Protein AF-A0A6L9Q9T8-F1 (afdb_monomer_lite)

InterPro domains:
  IPR004381 Glycerate kinase [PF02595] (1-89)
  IPR004381 Glycerate kinase [PTHR21599] (1-89)
  IPR018197 Glycerate kinase, restriction-enzyme-like fold [G3DSA:3.40.50.10350] (1-92)
  IPR036129 Glycerate kinase superfamily [SSF110738] (1-89)

Structure (mmCIF, N/CA/C/O backbone):
data_AF-A0A6L9Q9T8-F1
#
_entry.id   AF-A0A6L9Q9T8-F1
#
loop_
_atom_site.group_PDB
_atom_site.id
_atom_site.type_symbol
_atom_site.label_atom_id
_atom_site.label_alt_id
_atom_site.label_comp_id
_atom_site.label_asym_id
_atom_site.label_entity_id
_atom_site.label_seq_id
_atom_site.pdbx_PDB_ins_code
_atom_site.Cartn_x
_atom_site.Cartn_y
_atom_site.Cartn_z
_atom_site.occupancy
_atom_site.B_iso_or_equiv
_atom_site.auth_seq_id
_atom_site.auth_comp_id
_atom_site.auth_asym_id
_atom_site.auth_atom_id
_atom_site.pdbx_PDB_model_num
ATOM 1 N N . ALA A 1 1 ? -18.069 -2.314 5.165 1.00 79.69 1 ALA A N 1
ATOM 2 C CA . ALA A 1 1 ? -16.917 -2.926 4.480 1.00 79.69 1 ALA A CA 1
ATOM 3 C C . ALA A 1 1 ? -16.082 -3.615 5.540 1.00 79.69 1 ALA A C 1
ATOM 5 O O . ALA A 1 1 ? -15.959 -3.044 6.615 1.00 79.69 1 ALA A O 1
ATOM 6 N N . ASP A 1 2 ? -15.553 -4.800 5.252 1.00 91.94 2 ASP A N 1
ATOM 7 C CA . ASP A 1 2 ? -14.732 -5.576 6.198 1.00 91.94 2 ASP A CA 1
ATOM 8 C C . ASP A 1 2 ? -13.225 -5.353 5.990 1.00 91.94 2 ASP A C 1
ATOM 10 O O . ASP A 1 2 ? -12.414 -5.659 6.859 1.00 91.94 2 ASP A O 1
ATOM 14 N N . LEU A 1 3 ? -12.857 -4.786 4.839 1.00 95.06 3 LEU A N 1
ATOM 15 C CA . LEU A 1 3 ? -11.502 -4.416 4.450 1.00 95.06 3 LEU A CA 1
ATOM 16 C C . LEU A 1 3 ? -11.573 -3.217 3.499 1.00 95.06 3 LEU A C 1
ATOM 18 O O . LEU A 1 3 ? -12.458 -3.156 2.642 1.00 95.06 3 LEU A O 1
ATOM 22 N N . VAL A 1 4 ? -10.636 -2.283 3.634 1.00 97.56 4 VAL A N 1
ATOM 23 C CA . VAL A 1 4 ? -10.408 -1.194 2.680 1.00 97.56 4 VAL A CA 1
ATOM 24 C C . VAL A 1 4 ? -9.060 -1.414 2.002 1.00 97.56 4 VAL A C 1
ATOM 26 O O . VAL A 1 4 ? -8.066 -1.692 2.667 1.00 97.56 4 VAL A O 1
ATOM 29 N N . ILE A 1 5 ? -9.025 -1.283 0.677 1.00 97.31 5 ILE A N 1
ATOM 30 C CA . ILE A 1 5 ? -7.790 -1.302 -0.109 1.00 97.31 5 ILE A CA 1
ATOM 31 C C . ILE A 1 5 ? -7.695 0.025 -0.860 1.00 97.31 5 ILE A C 1
ATOM 33 O O . ILE A 1 5 ? -8.656 0.457 -1.494 1.00 97.31 5 ILE A O 1
ATOM 37 N N . THR A 1 6 ? -6.541 0.673 -0.765 1.00 96.81 6 THR A N 1
ATOM 38 C CA . THR A 1 6 ? -6.193 1.907 -1.476 1.00 96.81 6 THR A CA 1
ATOM 39 C C . THR A 1 6 ? -4.839 1.741 -2.164 1.00 96.81 6 THR A C 1
ATOM 41 O O . THR A 1 6 ? -4.177 0.714 -2.009 1.00 96.81 6 THR A O 1
ATOM 44 N N . GLY A 1 7 ? -4.407 2.734 -2.933 1.00 94.19 7 GLY A N 1
ATOM 45 C CA . GLY A 1 7 ? -3.124 2.677 -3.617 1.00 94.19 7 GLY A CA 1
ATOM 46 C C . GLY A 1 7 ? -2.709 3.997 -4.243 1.00 94.19 7 GLY A C 1
ATOM 47 O O . GLY A 1 7 ? -3.523 4.894 -4.460 1.00 94.19 7 GLY A O 1
ATOM 48 N N . GLU A 1 8 ? -1.417 4.096 -4.533 1.00 93.50 8 GLU A N 1
ATOM 49 C CA . GLU A 1 8 ? -0.793 5.197 -5.265 1.00 93.50 8 GLU A CA 1
ATOM 50 C C . GLU A 1 8 ? 0.548 4.740 -5.867 1.00 93.50 8 GLU A C 1
ATOM 52 O O . GLU A 1 8 ? 1.011 3.628 -5.617 1.00 93.50 8 GLU A O 1
ATOM 57 N N . GLY A 1 9 ? 1.199 5.586 -6.671 1.00 92.75 9 GLY A N 1
ATOM 58 C CA . GLY A 1 9 ? 2.476 5.225 -7.301 1.00 92.75 9 GLY A CA 1
ATOM 59 C C . GLY A 1 9 ? 3.600 4.952 -6.293 1.00 92.75 9 GLY A C 1
ATOM 60 O O . GLY A 1 9 ? 4.363 4.004 -6.463 1.00 92.75 9 GLY A O 1
ATOM 61 N N . ARG A 1 10 ? 3.686 5.755 -5.226 1.00 93.25 10 ARG A N 1
ATOM 62 C CA . ARG A 1 10 ? 4.633 5.566 -4.122 1.00 93.25 10 ARG A CA 1
ATOM 63 C C . ARG A 1 10 ? 4.015 6.013 -2.805 1.00 93.25 10 ARG A C 1
ATOM 65 O O . ARG A 1 10 ? 3.573 7.158 -2.719 1.00 93.25 10 ARG A O 1
ATOM 72 N N . VAL A 1 11 ? 4.074 5.129 -1.812 1.00 95.69 11 VAL A N 1
ATOM 73 C CA . VAL A 1 11 ? 3.738 5.416 -0.414 1.00 95.69 11 VAL A CA 1
ATOM 74 C C . VAL A 1 11 ? 5.015 5.722 0.356 1.00 95.69 11 VAL A C 1
ATOM 76 O O . VAL A 1 11 ? 5.936 4.907 0.418 1.00 95.69 11 VAL A O 1
ATOM 79 N N . ASP A 1 12 ? 5.069 6.908 0.944 1.00 93.69 12 ASP A N 1
ATOM 80 C CA . ASP A 1 12 ? 6.166 7.373 1.786 1.00 93.69 12 ASP A CA 1
ATOM 81 C C . ASP A 1 12 ? 5.652 8.363 2.841 1.00 93.69 12 ASP A C 1
ATOM 83 O O . ASP A 1 12 ? 4.451 8.627 2.932 1.00 93.69 12 ASP A O 1
ATOM 87 N N . GLY A 1 13 ? 6.552 8.927 3.650 1.00 87.44 13 GLY A N 1
ATOM 88 C CA . GLY A 1 13 ? 6.185 9.907 4.676 1.00 87.44 13 GLY A CA 1
ATOM 89 C C . GLY A 1 13 ? 5.446 11.138 4.128 1.00 87.44 13 GLY A C 1
ATOM 90 O O . GLY A 1 13 ? 4.635 11.725 4.836 1.00 87.44 13 GLY A O 1
ATOM 91 N N . GLN A 1 14 ? 5.629 11.510 2.853 1.00 86.50 14 GLN A N 1
ATOM 92 C CA . GLN A 1 14 ? 4.893 12.638 2.267 1.00 86.50 14 GLN A CA 1
ATOM 93 C C . GLN A 1 14 ? 3.431 12.288 1.977 1.00 86.50 14 GLN A C 1
ATOM 95 O O . GLN A 1 14 ? 2.592 13.181 1.853 1.00 86.50 14 GLN A O 1
ATOM 100 N N . SER A 1 15 ? 3.099 11.002 1.872 1.00 89.06 15 SER A N 1
ATOM 101 C CA . SER A 1 15 ? 1.726 10.553 1.661 1.00 89.06 15 SER A CA 1
ATOM 102 C C . SER A 1 15 ? 0.815 10.840 2.857 1.00 89.06 15 SER A C 1
ATOM 104 O O . SER A 1 15 ? -0.392 10.992 2.664 1.00 89.06 15 SER A O 1
ATOM 106 N N . ALA A 1 16 ? 1.371 11.011 4.064 1.00 79.62 16 ALA A N 1
ATOM 107 C CA . ALA A 1 16 ? 0.624 11.461 5.240 1.00 79.62 16 ALA A CA 1
ATOM 108 C C . ALA A 1 16 ? 0.027 12.871 5.052 1.00 79.62 16 ALA A C 1
ATOM 110 O O . ALA A 1 16 ? -1.084 13.141 5.509 1.00 79.62 16 ALA A O 1
ATOM 111 N N . GLY A 1 17 ? 0.703 13.739 4.290 1.00 79.44 17 GLY A N 1
ATOM 112 C CA . GLY A 1 17 ? 0.370 15.157 4.102 1.00 79.44 17 GLY A CA 1
ATOM 113 C C . GLY A 1 17 ? -0.852 15.474 3.229 1.00 79.44 17 GLY A C 1
ATOM 114 O O . GLY A 1 17 ? -0.985 16.609 2.779 1.00 79.44 17 GLY A O 1
ATOM 115 N N . GLY A 1 18 ? -1.738 14.508 2.970 1.00 75.81 18 GLY A N 1
ATOM 116 C CA . GLY A 1 18 ? -3.021 14.748 2.287 1.00 75.81 18 GLY A CA 1
ATOM 117 C C . GLY A 1 18 ? -3.177 14.081 0.921 1.00 75.81 18 GLY A C 1
ATOM 118 O O . GLY A 1 18 ? -3.930 14.576 0.083 1.00 75.81 18 GLY A O 1
ATOM 119 N N . LYS A 1 19 ? -2.478 12.966 0.673 1.00 85.12 19 LYS A N 1
ATOM 120 C CA . LYS A 1 19 ? -2.732 12.134 -0.511 1.00 85.12 19 LYS A CA 1
ATOM 121 C C . LYS A 1 19 ? -3.953 11.229 -0.308 1.00 85.12 19 LYS A C 1
ATOM 123 O O . LYS A 1 19 ? -4.510 11.110 0.782 1.00 85.12 19 LYS A O 1
ATOM 128 N N . VAL A 1 20 ? -4.351 10.541 -1.379 1.00 91.12 20 VAL A N 1
ATOM 129 C CA . VAL A 1 20 ? -5.483 9.598 -1.376 1.00 91.12 20 VAL A CA 1
ATOM 130 C C . VAL A 1 20 ? -5.332 8.542 -0.277 1.00 91.12 20 VAL A C 1
ATOM 132 O O . VAL A 1 20 ? -6.303 8.237 0.412 1.00 91.12 20 VAL A O 1
ATOM 135 N N . VAL A 1 21 ? -4.118 8.021 -0.066 1.00 94.25 21 VAL A N 1
ATOM 136 C CA . VAL A 1 21 ? -3.861 6.986 0.946 1.00 94.25 21 VAL A CA 1
ATOM 137 C C . VAL A 1 21 ? -4.198 7.472 2.356 1.00 94.25 21 VAL A C 1
ATOM 139 O O . VAL A 1 21 ? -4.904 6.764 3.073 1.00 94.25 21 VAL A O 1
ATOM 142 N N . SER A 1 22 ? -3.774 8.678 2.750 1.00 94.81 22 SER A N 1
ATOM 143 C CA . SER A 1 22 ? -4.048 9.193 4.096 1.00 94.81 22 SER A CA 1
ATOM 144 C C . SER A 1 22 ? -5.527 9.509 4.318 1.00 94.81 22 SER A C 1
ATOM 146 O O . SER A 1 22 ? -6.070 9.185 5.374 1.00 94.81 22 SER A O 1
ATOM 148 N N . ALA A 1 23 ? -6.209 10.064 3.311 1.00 95.44 23 ALA A N 1
ATOM 149 C CA . ALA A 1 23 ? -7.643 10.340 3.388 1.00 95.44 23 ALA A CA 1
ATOM 150 C C . ALA A 1 23 ? -8.469 9.051 3.542 1.00 95.44 23 ALA A C 1
ATOM 152 O O . ALA A 1 23 ? -9.359 8.969 4.391 1.00 95.44 23 ALA A O 1
ATOM 153 N N . VAL A 1 24 ? -8.155 8.019 2.753 1.00 97.06 24 VAL A N 1
ATOM 154 C CA . VAL A 1 24 ? -8.844 6.724 2.830 1.00 97.06 24 VAL A CA 1
ATOM 155 C C . VAL A 1 24 ? -8.533 6.009 4.150 1.00 97.06 24 VAL A C 1
ATOM 157 O O . VAL A 1 24 ? -9.443 5.452 4.763 1.00 97.06 24 VAL A O 1
ATOM 160 N N . ALA A 1 25 ? -7.286 6.069 4.627 1.00 97.31 25 ALA A N 1
ATOM 161 C CA . ALA A 1 25 ? -6.886 5.511 5.918 1.00 97.31 25 ALA A CA 1
ATOM 162 C C . ALA A 1 25 ? -7.658 6.132 7.093 1.00 97.31 25 ALA A C 1
ATOM 164 O O . ALA A 1 25 ? -8.208 5.394 7.912 1.00 97.31 25 ALA A O 1
ATOM 165 N N . ALA A 1 26 ? -7.787 7.462 7.131 1.00 97.19 26 ALA A N 1
ATOM 166 C CA . ALA A 1 26 ? -8.561 8.151 8.162 1.00 97.19 26 ALA A CA 1
ATOM 167 C C . ALA A 1 26 ? -10.037 7.712 8.155 1.00 97.19 26 ALA A C 1
ATOM 169 O O . ALA A 1 26 ? -10.590 7.347 9.192 1.00 97.19 26 ALA A O 1
ATOM 170 N N . LEU A 1 27 ? -10.658 7.647 6.971 1.00 97.38 27 LEU A N 1
ATOM 171 C CA . LEU A 1 27 ? -12.049 7.207 6.821 1.00 97.38 27 LEU A CA 1
ATOM 172 C C . LEU A 1 27 ? -12.277 5.747 7.242 1.00 97.38 27 LEU A C 1
ATOM 174 O O . LEU A 1 27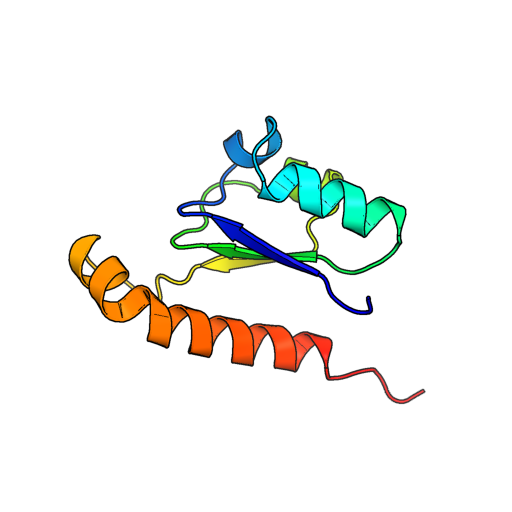 ? -13.366 5.419 7.728 1.00 97.38 27 LEU A O 1
ATOM 178 N N . ALA A 1 28 ? -11.291 4.875 7.019 1.00 97.62 28 ALA A N 1
ATOM 179 C CA . ALA A 1 28 ? -11.336 3.472 7.416 1.00 97.62 28 ALA A CA 1
ATOM 180 C C . ALA A 1 28 ? -11.193 3.318 8.937 1.00 97.62 28 ALA A C 1
ATOM 182 O O . ALA A 1 28 ? -11.995 2.617 9.560 1.00 97.62 28 ALA A O 1
ATOM 183 N N . ARG A 1 29 ? -10.251 4.051 9.546 1.00 97.56 29 ARG A N 1
ATOM 184 C CA . ARG A 1 29 ? -10.053 4.107 11.001 1.00 97.56 29 ARG A CA 1
ATOM 185 C C . ARG A 1 29 ? -11.304 4.564 11.731 1.00 97.56 29 ARG A C 1
ATOM 187 O O . ARG A 1 29 ? -11.714 3.910 12.684 1.00 97.56 29 ARG A O 1
ATOM 194 N N . ASP A 1 30 ? -11.944 5.628 11.255 1.00 97.69 30 ASP A N 1
ATOM 195 C CA . ASP A 1 30 ? -13.167 6.164 11.865 1.00 97.69 30 ASP A CA 1
ATOM 196 C C . ASP A 1 30 ? -14.334 5.154 11.830 1.00 97.69 30 ASP A C 1
ATOM 198 O O . ASP A 1 30 ? -15.313 5.293 12.561 1.00 97.69 30 ASP A O 1
ATOM 202 N N . ARG A 1 31 ? -14.231 4.109 10.996 1.00 97.25 31 ARG A N 1
ATOM 203 C CA . ARG A 1 31 ? -15.189 2.997 10.898 1.00 97.25 31 ARG A CA 1
ATOM 204 C C . ARG A 1 31 ? -14.688 1.699 11.539 1.00 97.25 31 ARG A C 1
ATOM 206 O O . ARG A 1 31 ? -15.407 0.705 11.490 1.00 97.25 31 ARG A O 1
ATOM 213 N N . GLY A 1 32 ? -13.481 1.684 12.107 1.00 96.19 32 GLY A N 1
ATOM 214 C CA . GLY A 1 32 ? -12.862 0.489 12.686 1.00 96.19 32 GLY A CA 1
ATOM 215 C C . GLY A 1 32 ? -12.544 -0.611 11.666 1.00 96.19 32 GLY A C 1
ATOM 216 O O . GLY A 1 32 ? -12.516 -1.783 12.030 1.00 96.19 32 GLY A O 1
ATOM 217 N N . VAL A 1 33 ? -12.344 -0.258 10.392 1.00 96.56 33 VAL A N 1
ATOM 218 C CA . VAL A 1 33 ? -12.085 -1.213 9.302 1.00 96.56 33 VAL A CA 1
ATOM 219 C C . VAL A 1 33 ? -10.593 -1.193 8.949 1.00 96.56 33 VAL A C 1
ATOM 221 O O . VAL A 1 33 ? -10.048 -0.102 8.771 1.00 96.56 33 VAL A O 1
ATOM 224 N N . PRO A 1 34 ? -9.916 -2.351 8.811 1.00 96.38 34 PRO A N 1
ATOM 225 C CA . PRO A 1 34 ? -8.520 -2.383 8.384 1.00 96.38 34 PRO A CA 1
ATOM 226 C C . PRO A 1 34 ? -8.346 -1.788 6.980 1.00 96.38 34 PRO A C 1
ATOM 228 O O . PRO A 1 34 ? -9.175 -2.005 6.092 1.00 96.38 34 PRO A O 1
ATOM 231 N N . CYS A 1 35 ? -7.251 -1.056 6.774 1.00 97.62 35 CYS A N 1
ATOM 232 C CA . CYS A 1 35 ? -6.929 -0.366 5.527 1.00 97.62 35 CYS A CA 1
ATOM 233 C C . CYS A 1 35 ? -5.546 -0.773 5.016 1.00 97.62 35 CYS A C 1
ATOM 235 O O . CYS A 1 35 ? -4.546 -0.573 5.706 1.00 97.62 35 CYS A O 1
ATOM 2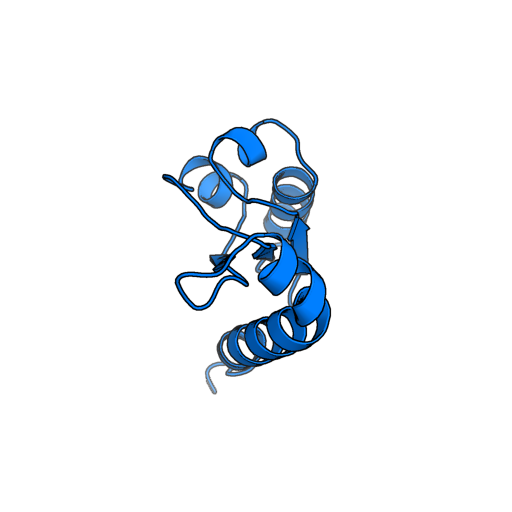37 N N . LEU A 1 36 ? -5.479 -1.325 3.806 1.00 97.69 36 LEU A N 1
ATOM 238 C CA . LEU A 1 36 ? -4.232 -1.718 3.152 1.00 97.69 36 LEU A CA 1
ATOM 239 C C . LEU A 1 36 ? -3.915 -0.764 2.001 1.00 97.69 36 LEU A C 1
ATOM 241 O O . LEU A 1 36 ? -4.797 -0.445 1.204 1.00 97.69 36 LEU A O 1
ATOM 245 N N . ALA A 1 37 ? -2.654 -0.362 1.870 1.00 97.56 37 ALA A N 1
ATOM 246 C CA . ALA A 1 37 ? -2.162 0.345 0.692 1.00 97.56 37 ALA A CA 1
ATOM 247 C C . ALA A 1 37 ? 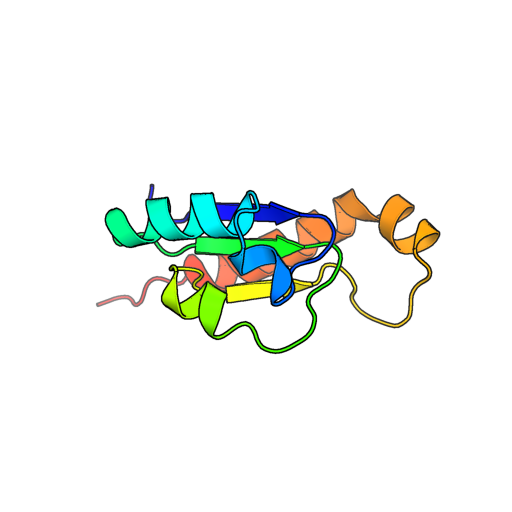-1.343 -0.597 -0.196 1.00 97.56 37 ALA A C 1
ATOM 249 O O . ALA A 1 37 ? -0.379 -1.200 0.270 1.00 97.56 37 ALA A O 1
ATOM 250 N N . LEU A 1 38 ? -1.703 -0.699 -1.476 1.00 97.81 38 LEU A N 1
ATOM 251 C CA . LEU A 1 38 ? -0.914 -1.382 -2.503 1.00 97.81 38 LEU A CA 1
ATOM 252 C C . LEU A 1 38 ? -0.299 -0.316 -3.409 1.00 97.81 38 LEU A C 1
ATOM 254 O O . LEU A 1 38 ? -1.027 0.460 -4.030 1.00 97.81 38 LEU A O 1
ATOM 258 N N . ALA A 1 39 ? 1.028 -0.231 -3.454 1.00 96.50 39 ALA A N 1
ATOM 259 C CA . ALA A 1 39 ? 1.713 0.884 -4.096 1.00 96.50 39 ALA A CA 1
ATOM 260 C C . ALA A 1 39 ? 2.868 0.432 -4.978 1.00 96.50 39 ALA A C 1
ATOM 262 O O . ALA A 1 39 ? 3.553 -0.532 -4.654 1.00 96.50 39 ALA A O 1
ATOM 263 N N . GLY A 1 40 ? 3.133 1.167 -6.062 1.00 95.44 40 GLY A N 1
ATOM 264 C CA . GLY A 1 40 ? 4.258 0.873 -6.961 1.00 95.44 40 GLY A CA 1
ATOM 265 C C . GLY A 1 40 ? 5.595 0.758 -6.218 1.00 95.44 40 GLY A C 1
ATOM 266 O O . GLY A 1 40 ? 6.407 -0.108 -6.532 1.00 95.44 40 GLY A O 1
ATOM 267 N N . GLY A 1 41 ? 5.780 1.570 -5.175 1.00 95.38 41 GLY A N 1
ATOM 268 C CA . GLY A 1 41 ? 6.825 1.382 -4.175 1.00 95.38 41 GLY A CA 1
ATOM 269 C C . GLY A 1 41 ? 6.417 1.890 -2.795 1.00 95.38 41 GLY A C 1
ATOM 270 O O . GLY A 1 41 ? 5.546 2.752 -2.668 1.00 95.38 41 GLY A O 1
ATOM 271 N N . VAL A 1 42 ? 7.087 1.379 -1.766 1.00 95.69 42 VAL A N 1
ATOM 272 C CA . VAL A 1 42 ? 6.948 1.824 -0.373 1.00 95.69 42 VAL A CA 1
ATOM 273 C C . VAL A 1 42 ? 8.329 2.198 0.155 1.00 95.69 42 VAL A C 1
ATOM 275 O O . VAL A 1 42 ? 9.281 1.441 -0.030 1.00 95.69 42 VAL A O 1
ATOM 278 N N . SER A 1 43 ? 8.467 3.363 0.787 1.00 93.88 43 SER A N 1
ATOM 279 C CA . SER A 1 43 ? 9.768 3.825 1.281 1.00 93.88 43 SER A CA 1
ATOM 280 C C . SER A 1 43 ? 9.671 4.718 2.511 1.00 93.88 43 SER A C 1
ATOM 282 O O . SER A 1 43 ? 8.755 5.526 2.626 1.00 93.88 43 SER A O 1
ATOM 284 N N . GLY A 1 44 ? 10.692 4.642 3.366 1.00 91.19 44 GLY A N 1
ATOM 285 C CA . GLY A 1 44 ? 10.791 5.457 4.575 1.00 91.19 44 GLY A CA 1
ATOM 286 C C . GLY A 1 44 ? 9.892 4.967 5.716 1.00 91.19 44 GLY A C 1
ATOM 287 O O . GLY A 1 44 ? 9.218 3.943 5.584 1.00 91.19 44 GLY A O 1
ATOM 288 N N . PRO A 1 45 ? 9.910 5.672 6.860 1.00 93.44 45 PRO A N 1
ATOM 289 C CA . PRO A 1 45 ? 9.024 5.367 7.973 1.00 93.44 45 PRO A CA 1
ATOM 290 C C . PRO A 1 45 ? 7.574 5.705 7.607 1.00 93.44 45 PRO A C 1
ATOM 292 O O . PRO A 1 45 ? 7.302 6.728 6.979 1.00 93.44 45 PRO A O 1
ATOM 295 N N . LEU A 1 46 ? 6.642 4.848 8.024 1.00 95.75 46 LEU A N 1
ATOM 296 C CA . LEU A 1 46 ? 5.202 5.016 7.791 1.00 95.75 46 LEU A CA 1
ATOM 297 C C . LEU A 1 46 ? 4.435 5.335 9.081 1.00 95.75 46 LEU A C 1
ATOM 299 O O . LEU A 1 46 ? 3.212 5.223 9.108 1.00 95.75 46 LEU A O 1
ATOM 303 N N . ASP A 1 47 ? 5.131 5.728 10.150 1.00 95.75 47 ASP A N 1
ATOM 304 C CA . ASP A 1 47 ? 4.548 5.903 11.487 1.00 95.75 47 ASP A CA 1
ATOM 305 C C . ASP A 1 47 ? 3.359 6.874 11.489 1.00 95.75 47 ASP A C 1
ATOM 307 O O . ASP A 1 47 ? 2.317 6.584 12.076 1.00 95.75 47 ASP A O 1
ATOM 311 N N . GLU A 1 48 ? 3.467 7.989 10.760 1.00 95.25 48 GLU A N 1
ATOM 312 C CA . GLU A 1 48 ? 2.374 8.957 10.612 1.00 95.25 48 GLU A CA 1
ATOM 313 C C . GLU A 1 48 ? 1.162 8.365 9.879 1.00 95.25 48 GLU A C 1
ATOM 315 O O . GLU A 1 48 ? 0.020 8.581 10.282 1.00 95.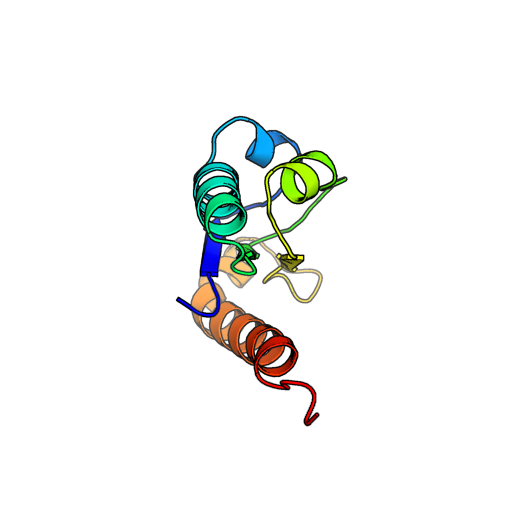25 48 GLU A O 1
ATOM 320 N N . LEU A 1 49 ? 1.384 7.569 8.828 1.00 96.38 49 LEU A N 1
ATOM 321 C CA . LEU A 1 49 ? 0.307 6.896 8.099 1.00 96.38 49 LEU A CA 1
ATOM 322 C C . LEU A 1 49 ? -0.372 5.827 8.956 1.00 96.38 49 LEU A C 1
ATOM 324 O O . LEU A 1 49 ? -1.600 5.716 8.932 1.00 96.38 49 LEU A O 1
ATOM 328 N N . HIS A 1 50 ? 0.400 5.074 9.740 1.00 97.25 50 HIS A N 1
ATOM 329 C CA . HIS A 1 50 ? -0.147 4.117 10.697 1.00 97.25 50 HIS A CA 1
ATOM 330 C C . HIS A 1 50 ? -0.992 4.827 11.764 1.00 97.25 50 HIS A C 1
ATOM 332 O O . HIS A 1 50 ? -2.117 4.406 12.033 1.00 97.25 50 HIS A O 1
ATOM 338 N N . ALA A 1 51 ? -0.523 5.961 12.298 1.00 96.19 51 ALA A N 1
ATOM 339 C CA . ALA A 1 51 ? -1.292 6.785 13.236 1.00 96.19 51 ALA A CA 1
ATOM 340 C C . ALA A 1 51 ? -2.587 7.356 12.616 1.00 96.19 51 ALA A C 1
ATOM 342 O O . ALA A 1 51 ? -3.611 7.496 13.295 1.00 96.19 51 ALA A O 1
ATOM 343 N N . LEU A 1 52 ? -2.573 7.651 11.313 1.00 96.44 52 LEU A N 1
ATOM 344 C CA . LEU A 1 52 ? -3.751 8.096 10.566 1.00 96.44 52 LEU A CA 1
ATOM 345 C C . LEU A 1 52 ? -4.762 6.975 10.292 1.00 96.44 52 LEU A C 1
ATOM 347 O O . LEU A 1 52 ? -5.922 7.283 10.027 1.00 96.44 52 LEU A O 1
ATOM 351 N N . GLY A 1 53 ? -4.375 5.702 10.404 1.00 97.00 53 GLY A N 1
ATOM 352 C CA . GLY A 1 53 ? -5.286 4.569 10.226 1.00 97.00 53 GLY A CA 1
ATOM 353 C C . GLY A 1 53 ? -4.860 3.527 9.202 1.00 97.00 53 GLY A C 1
ATOM 354 O O . GLY A 1 53 ? -5.609 2.579 8.962 1.00 97.00 53 GLY A O 1
ATOM 355 N N . LEU A 1 54 ? -3.698 3.685 8.566 1.00 97.50 54 LEU A N 1
ATOM 356 C CA . LEU A 1 54 ? -3.193 2.683 7.638 1.00 97.50 54 LEU A CA 1
ATOM 357 C C . LEU A 1 54 ? -2.786 1.435 8.429 1.00 97.50 54 LEU A C 1
ATOM 359 O O . LEU A 1 54 ? -1.994 1.517 9.360 1.00 97.50 54 LEU A O 1
ATOM 363 N N . THR A 1 55 ? -3.326 0.274 8.070 1.00 96.94 55 THR A N 1
ATOM 364 C CA . THR A 1 55 ? -3.009 -0.992 8.745 1.00 96.94 55 THR A CA 1
ATOM 365 C C . THR A 1 55 ? -1.700 -1.582 8.234 1.00 96.94 55 THR A C 1
ATOM 367 O O . THR A 1 55 ? -0.896 -2.057 9.029 1.00 96.94 55 THR A O 1
ATOM 370 N N . ALA A 1 56 ? -1.488 -1.563 6.917 1.00 96.50 56 ALA A N 1
ATOM 371 C CA . ALA A 1 56 ? -0.247 -2.009 6.290 1.00 96.50 56 ALA A CA 1
ATOM 372 C C . ALA A 1 56 ? -0.086 -1.404 4.888 1.00 96.50 56 ALA A C 1
ATOM 374 O O . ALA A 1 56 ? -1.067 -1.015 4.248 1.00 96.50 56 ALA A O 1
ATOM 375 N N . ALA A 1 57 ? 1.151 -1.377 4.397 1.00 97.00 57 ALA A N 1
ATOM 376 C CA . ALA A 1 57 ? 1.491 -0.993 3.032 1.00 97.00 57 ALA A CA 1
ATOM 377 C C . ALA A 1 57 ? 2.329 -2.087 2.362 1.00 97.00 57 ALA A C 1
ATOM 379 O O . ALA A 1 57 ? 3.222 -2.657 2.990 1.00 97.00 57 ALA A O 1
ATOM 380 N N . PHE A 1 58 ? 2.070 -2.340 1.082 1.00 96.94 58 PHE A N 1
ATOM 381 C CA . PHE A 1 58 ? 2.774 -3.331 0.277 1.00 96.94 58 PHE A CA 1
ATOM 382 C C . PHE A 1 58 ? 3.312 -2.692 -1.002 1.00 96.94 58 PHE A C 1
ATOM 384 O O . PHE A 1 58 ? 2.608 -1.942 -1.683 1.00 96.94 58 PHE A O 1
ATOM 391 N N . SER A 1 59 ? 4.566 -3.004 -1.319 1.00 96.69 59 SER A N 1
ATOM 392 C CA . S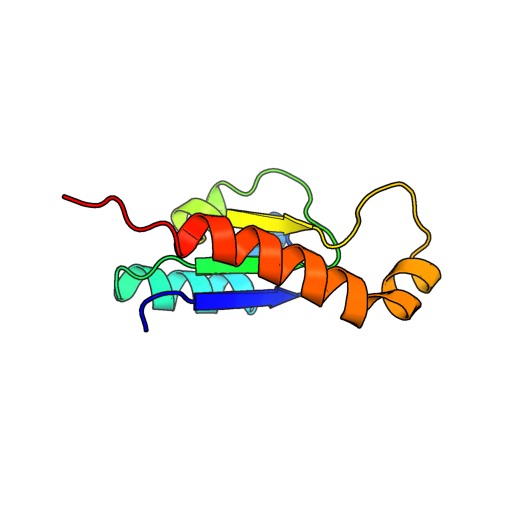ER A 1 59 ? 5.220 -2.602 -2.563 1.00 96.69 59 SER A CA 1
ATOM 393 C C . SER A 1 59 ? 4.906 -3.610 -3.665 1.00 96.69 59 SER A C 1
ATOM 395 O O . SER A 1 59 ? 5.027 -4.810 -3.438 1.00 96.69 59 SER A O 1
ATOM 397 N N . LEU A 1 60 ? 4.548 -3.122 -4.855 1.00 96.62 60 LEU A N 1
ATOM 398 C CA . LEU A 1 60 ? 4.440 -3.938 -6.067 1.00 96.62 60 LEU A CA 1
ATOM 399 C C . LEU A 1 60 ? 5.812 -4.319 -6.622 1.00 96.62 60 LEU A C 1
ATOM 401 O O . LEU A 1 60 ? 5.936 -5.340 -7.287 1.00 96.62 60 LEU A O 1
ATOM 405 N N . ALA A 1 61 ? 6.838 -3.503 -6.366 1.00 93.19 61 ALA A N 1
ATOM 406 C CA . ALA A 1 61 ? 8.201 -3.857 -6.725 1.00 93.19 61 ALA A CA 1
ATOM 407 C C . ALA A 1 61 ? 8.672 -5.043 -5.872 1.00 93.19 61 ALA A C 1
ATOM 409 O O . ALA A 1 61 ? 8.829 -4.915 -4.656 1.00 93.19 61 ALA A O 1
ATOM 410 N N . ASP A 1 62 ? 8.905 -6.167 -6.541 1.00 89.81 62 ASP A N 1
ATOM 411 C CA . ASP A 1 62 ? 9.314 -7.471 -6.007 1.00 89.81 62 ASP A CA 1
ATOM 412 C C . ASP A 1 62 ? 10.838 -7.705 -6.084 1.00 89.81 62 ASP A C 1
ATOM 414 O O . ASP A 1 62 ? 11.335 -8.783 -5.765 1.00 89.81 62 ASP A O 1
ATOM 418 N N . GLY A 1 63 ? 11.602 -6.688 -6.489 1.00 90.31 63 GLY A N 1
ATOM 419 C CA . GLY A 1 63 ? 13.054 -6.746 -6.622 1.00 90.31 63 GLY A CA 1
ATOM 420 C C . GLY A 1 63 ? 13.621 -5.567 -7.419 1.00 90.31 63 GLY A C 1
ATOM 421 O O . GLY A 1 63 ? 12.902 -4.605 -7.709 1.00 90.31 63 GLY A O 1
ATOM 422 N N . PRO A 1 64 ? 14.919 -5.608 -7.775 1.00 91.62 64 PRO A N 1
ATOM 423 C CA . PRO A 1 64 ? 15.532 -4.613 -8.649 1.00 91.62 64 PRO A CA 1
ATOM 424 C C . PRO A 1 64 ? 14.898 -4.662 -10.045 1.00 91.62 64 PRO A C 1
ATOM 426 O O . PRO A 1 64 ? 15.167 -5.573 -10.823 1.00 91.62 64 PRO A O 1
ATOM 429 N N . ARG A 1 65 ? 14.061 -3.671 -10.355 1.00 91.25 65 ARG A N 1
ATOM 430 C CA . ARG A 1 65 ? 13.436 -3.469 -11.666 1.00 91.25 65 ARG A CA 1
ATOM 431 C C . ARG A 1 65 ? 13.503 -1.999 -12.057 1.00 91.25 65 ARG A C 1
ATOM 433 O O . ARG A 1 65 ? 13.507 -1.108 -11.204 1.00 91.25 65 ARG A O 1
ATOM 440 N N . THR A 1 66 ? 13.540 -1.738 -13.352 1.00 94.06 66 THR A N 1
ATOM 441 C CA . THR A 1 66 ? 13.362 -0.396 -13.903 1.00 94.06 66 THR A CA 1
ATOM 442 C C . THR A 1 66 ? 11.909 0.058 -13.761 1.00 94.06 66 THR A C 1
ATOM 444 O O . THR A 1 66 ? 10.984 -0.742 -13.607 1.00 94.06 66 THR A O 1
ATOM 447 N N . LEU A 1 67 ? 11.684 1.371 -13.838 1.00 93.12 67 LEU A N 1
ATOM 448 C CA . LEU A 1 67 ? 10.330 1.924 -13.794 1.00 93.12 67 LEU A CA 1
ATOM 449 C C . LEU A 1 67 ? 9.467 1.439 -14.970 1.00 93.12 67 LEU A C 1
ATOM 451 O O . LEU A 1 67 ? 8.269 1.234 -14.797 1.00 93.12 67 LEU A O 1
ATOM 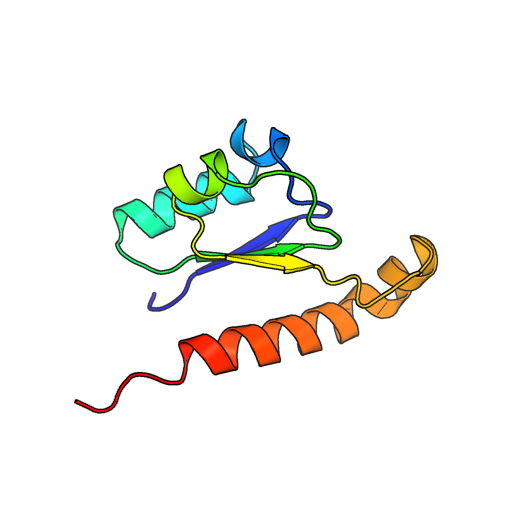455 N N . ASP A 1 68 ? 10.057 1.256 -16.151 1.00 96.31 68 ASP A N 1
ATOM 456 C CA . ASP A 1 68 ? 9.313 0.811 -17.329 1.00 96.31 68 ASP A CA 1
ATOM 457 C C . ASP A 1 68 ? 8.901 -0.660 -17.225 1.00 96.31 68 ASP A C 1
ATOM 459 O O . ASP A 1 68 ? 7.764 -0.980 -17.565 1.00 96.31 68 ASP A O 1
ATOM 463 N N . GLU A 1 69 ? 9.747 -1.524 -16.655 1.00 94.88 69 GLU A N 1
ATOM 464 C CA . GLU A 1 69 ? 9.375 -2.909 -16.325 1.00 94.88 69 GLU A CA 1
ATOM 465 C C . GLU A 1 69 ? 8.228 -2.947 -15.306 1.00 94.88 69 GLU A C 1
ATOM 467 O O . GLU A 1 69 ? 7.231 -3.630 -15.526 1.00 94.88 69 GLU A O 1
ATOM 472 N N . LEU A 1 70 ? 8.307 -2.153 -14.229 1.00 94.31 70 LEU A N 1
ATOM 473 C CA . LEU A 1 70 ? 7.233 -2.073 -13.227 1.00 94.31 70 LEU A CA 1
ATOM 474 C C . LEU A 1 70 ? 5.910 -1.576 -13.819 1.00 94.31 70 LEU A C 1
ATOM 476 O O . LEU A 1 70 ? 4.841 -2.024 -13.414 1.00 94.31 70 LEU A O 1
ATOM 480 N N . LYS A 1 71 ? 5.963 -0.640 -14.772 1.00 95.00 71 LYS A N 1
ATOM 481 C CA . LYS A 1 71 ? 4.767 -0.129 -15.454 1.00 95.00 71 LYS A CA 1
ATOM 482 C C . LYS A 1 71 ? 4.188 -1.147 -16.431 1.00 95.00 71 LYS A C 1
ATOM 484 O O . LYS A 1 71 ? 2.966 -1.243 -16.516 1.00 95.00 71 LYS A O 1
ATOM 489 N N . ALA A 1 72 ? 5.036 -1.880 -17.151 1.00 97.31 72 ALA A N 1
ATOM 490 C CA . ALA A 1 72 ? 4.608 -2.938 -18.061 1.00 97.31 72 ALA A CA 1
ATOM 491 C C . ALA A 1 72 ? 3.909 -4.081 -17.304 1.00 97.31 72 ALA A C 1
ATOM 493 O O . ALA A 1 72 ? 2.860 -4.552 -17.742 1.00 97.31 72 ALA A O 1
ATOM 494 N N . ASP A 1 73 ? 4.425 -4.436 -16.124 1.00 96.81 73 ASP A N 1
ATOM 495 C CA . ASP A 1 73 ? 3.920 -5.530 -15.288 1.00 96.81 73 ASP A CA 1
ATOM 496 C C . ASP A 1 73 ? 2.977 -5.064 -14.159 1.00 96.81 73 ASP A C 1
ATOM 498 O O . ASP A 1 73 ? 2.647 -5.835 -13.257 1.00 96.81 73 ASP A O 1
ATOM 502 N N . ALA A 1 74 ? 2.497 -3.817 -14.180 1.00 95.50 74 ALA A N 1
ATOM 503 C CA . ALA A 1 74 ? 1.741 -3.250 -13.058 1.00 95.50 74 ALA A CA 1
ATOM 504 C C . ALA A 1 74 ? 0.494 -4.075 -12.688 1.00 95.50 74 ALA A C 1
ATOM 506 O O . ALA A 1 74 ? 0.210 -4.282 -11.510 1.00 95.50 74 ALA A O 1
ATOM 507 N N . ALA A 1 75 ? -0.249 -4.563 -13.685 1.00 97.38 75 ALA A N 1
ATOM 508 C CA . ALA A 1 75 ? -1.455 -5.361 -13.471 1.00 97.38 75 ALA A CA 1
ATOM 509 C C . ALA A 1 75 ? -1.178 -6.758 -12.873 1.00 97.38 75 ALA A C 1
ATOM 511 O O . ALA A 1 75 ? -1.818 -7.093 -11.868 1.00 97.38 75 ALA A O 1
ATOM 512 N N . PRO A 1 76 ? -0.260 -7.583 -13.425 1.00 97.69 76 PRO A N 1
ATOM 513 C CA . PRO A 1 76 ? 0.075 -8.865 -12.807 1.00 97.69 76 PRO A CA 1
ATOM 514 C C . PRO A 1 76 ? 0.681 -8.700 -11.407 1.00 97.69 76 PRO A C 1
ATOM 516 O O . PRO A 1 76 ? 0.232 -9.384 -10.490 1.00 97.69 76 PRO A O 1
ATOM 519 N N . LEU A 1 77 ? 1.588 -7.737 -11.203 1.00 97.56 77 LEU A N 1
ATOM 520 C CA . LEU A 1 77 ? 2.172 -7.458 -9.884 1.00 97.56 77 LEU A CA 1
ATOM 521 C C . LEU A 1 77 ? 1.106 -7.046 -8.860 1.00 97.56 77 LEU A C 1
ATOM 523 O O . LEU A 1 77 ? 1.070 -7.563 -7.745 1.00 97.56 77 LEU A O 1
ATOM 527 N N . LEU A 1 78 ? 0.191 -6.147 -9.240 1.00 97.75 78 LEU A N 1
ATOM 528 C CA . LEU A 1 78 ? -0.915 -5.742 -8.372 1.00 97.75 78 LEU A CA 1
ATOM 529 C C . LEU A 1 78 ? -1.813 -6.926 -8.007 1.00 97.75 78 LEU A C 1
ATOM 531 O O . LEU A 1 78 ? -2.242 -7.029 -6.860 1.00 97.75 78 LEU A O 1
ATOM 535 N N . THR A 1 79 ? -2.083 -7.815 -8.963 1.00 97.81 79 THR A N 1
ATOM 536 C CA . THR A 1 79 ? -2.907 -9.008 -8.737 1.00 97.81 79 THR A CA 1
ATOM 537 C C . THR A 1 79 ? -2.256 -9.939 -7.720 1.00 97.81 79 THR A C 1
ATOM 539 O O . THR A 1 79 ? -2.923 -10.373 -6.782 1.00 97.81 79 THR A O 1
ATOM 542 N N . GLU A 1 80 ? -0.960 -10.206 -7.867 1.00 97.38 80 GLU A N 1
ATOM 543 C CA . GLU A 1 80 ? -0.202 -11.066 -6.958 1.00 97.38 80 GLU A CA 1
ATOM 544 C C . GLU A 1 80 ? -0.150 -10.491 -5.538 1.00 97.38 80 GLU A C 1
ATOM 546 O O . GLU A 1 80 ? -0.508 -11.168 -4.572 1.00 97.38 80 GLU A O 1
ATOM 551 N N . VAL A 1 81 ? 0.208 -9.212 -5.401 1.00 97.44 81 VAL A N 1
ATOM 552 C CA . VAL A 1 81 ? 0.287 -8.565 -4.086 1.00 97.44 81 VAL A CA 1
ATOM 553 C C . VAL A 1 81 ? -1.090 -8.482 -3.424 1.00 97.44 81 VAL A C 1
ATOM 555 O O . VAL A 1 81 ? -1.210 -8.749 -2.227 1.00 97.44 81 VAL A O 1
ATOM 558 N N . ALA A 1 82 ? -2.142 -8.147 -4.177 1.00 97.31 82 ALA A N 1
ATOM 559 C CA . ALA A 1 82 ? -3.501 -8.104 -3.646 1.00 97.31 82 ALA A CA 1
ATOM 560 C C . ALA A 1 82 ? -3.959 -9.484 -3.155 1.00 97.31 82 ALA A C 1
ATOM 562 O O . ALA A 1 82 ? -4.543 -9.591 -2.077 1.00 97.31 82 ALA A O 1
ATOM 563 N N . GLU A 1 83 ? -3.673 -10.542 -3.914 1.00 96.75 83 GLU A N 1
ATOM 564 C CA . GLU A 1 83 ? -4.022 -11.914 -3.554 1.00 96.75 83 GLU A CA 1
ATOM 565 C C . GLU A 1 83 ? -3.337 -12.344 -2.248 1.00 96.75 83 GLU A C 1
ATOM 567 O O . GLU A 1 83 ? -4.016 -12.796 -1.318 1.00 96.75 83 GLU A O 1
ATOM 572 N N . GLN A 1 84 ? -2.030 -12.102 -2.118 1.00 96.12 84 GLN A N 1
ATOM 573 C CA . GLN A 1 84 ? -1.275 -12.409 -0.900 1.00 96.12 84 GLN A CA 1
ATOM 574 C C . GLN A 1 84 ? -1.753 -11.583 0.303 1.00 96.12 84 GLN A C 1
ATOM 576 O O . GLN A 1 84 ? -1.982 -12.130 1.387 1.00 96.12 84 GLN A O 1
ATOM 581 N N . ALA A 1 85 ? -1.969 -10.277 0.121 1.00 94.81 85 ALA A N 1
ATOM 582 C CA . ALA A 1 85 ? -2.437 -9.391 1.183 1.00 94.81 85 ALA A CA 1
ATOM 583 C C . ALA A 1 85 ? -3.839 -9.786 1.678 1.00 94.81 85 ALA A C 1
ATOM 585 O O . ALA A 1 85 ? -4.091 -9.849 2.883 1.00 94.81 85 ALA A O 1
ATOM 586 N N . VAL A 1 86 ? -4.754 -10.127 0.765 1.00 94.44 86 VAL A N 1
ATOM 587 C CA . VAL A 1 86 ? -6.110 -10.558 1.126 1.00 94.44 86 VAL A CA 1
ATOM 588 C C . VAL A 1 86 ? -6.099 -11.920 1.814 1.00 94.44 86 VAL A C 1
ATOM 590 O O . VAL A 1 86 ? -6.869 -12.110 2.752 1.00 94.44 86 VAL A O 1
ATOM 593 N N . ARG A 1 87 ? -5.213 -12.858 1.448 1.00 93.56 87 ARG A N 1
ATOM 594 C CA . ARG A 1 87 ? -5.075 -14.132 2.183 1.00 93.56 87 ARG A CA 1
ATOM 595 C C . ARG A 1 87 ? -4.747 -13.940 3.658 1.00 93.56 87 ARG A C 1
ATOM 597 O O . ARG A 1 87 ? -5.215 -14.734 4.474 1.00 93.56 87 ARG A O 1
ATOM 604 N N . LEU A 1 88 ? -3.950 -12.925 3.994 1.00 89.50 88 LEU A N 1
ATOM 605 C CA . LEU A 1 88 ? -3.622 -12.605 5.381 1.00 89.50 88 LEU A CA 1
ATOM 606 C C . LEU A 1 88 ? -4.871 -12.156 6.152 1.00 89.50 88 LEU A C 1
ATOM 608 O O . LEU A 1 88 ? -5.091 -12.604 7.272 1.00 89.50 88 LEU A O 1
ATOM 612 N N . VAL A 1 89 ? -5.712 -11.324 5.532 1.00 85.75 89 VAL A N 1
ATOM 613 C CA . VAL A 1 89 ? -6.919 -10.760 6.163 1.00 85.75 89 VAL A CA 1
ATOM 614 C C . VAL A 1 89 ? -8.090 -11.749 6.185 1.00 85.75 89 VAL A C 1
ATOM 616 O O . VAL A 1 89 ? -8.844 -11.809 7.153 1.00 85.75 89 VAL A O 1
ATOM 619 N N . ALA A 1 90 ? -8.249 -12.554 5.133 1.00 79.31 90 ALA A N 1
ATOM 620 C CA . ALA A 1 90 ? -9.353 -13.502 4.987 1.00 79.31 90 ALA A CA 1
ATOM 621 C C . ALA A 1 90 ? -9.263 -14.689 5.960 1.00 79.31 90 ALA A C 1
ATOM 623 O O . ALA A 1 90 ? -10.273 -15.340 6.235 1.00 79.31 90 ALA A O 1
ATOM 624 N N . ARG A 1 91 ? -8.077 -14.966 6.520 1.00 70.62 91 ARG A N 1
ATOM 625 C CA . ARG A 1 91 ? -7.910 -15.908 7.632 1.00 70.62 91 ARG A CA 1
ATOM 626 C C . ARG A 1 91 ? -8.450 -15.278 8.919 1.00 70.62 91 ARG A C 1
ATOM 628 O O . ARG A 1 91 ? -7.692 -14.846 9.780 1.00 70.62 91 ARG A O 1
ATOM 635 N N . ARG A 1 92 ? -9.777 -15.224 9.065 1.00 59.66 92 ARG A N 1
ATOM 636 C CA . ARG A 1 92 ? -10.397 -14.894 10.355 1.00 59.66 92 ARG A CA 1
ATOM 637 C C . ARG A 1 92 ? -9.976 -15.956 11.382 1.00 59.66 92 ARG A C 1
ATOM 639 O O . ARG A 1 92 ? -10.048 -17.143 11.053 1.00 59.66 92 ARG A O 1
ATOM 646 N N . PRO A 1 93 ? -9.564 -15.580 12.604 1.00 54.19 93 PRO A N 1
ATOM 647 C CA . PRO A 1 93 ? -9.431 -16.554 13.675 1.00 54.19 93 PRO A CA 1
ATOM 648 C C . PRO A 1 93 ? -10.800 -17.207 13.899 1.00 54.19 93 PRO A C 1
ATOM 650 O O . PRO A 1 93 ? -11.807 -16.519 14.079 1.00 54.19 93 PRO A O 1
ATOM 653 N N . VAL A 1 94 ? -10.831 -18.536 13.811 1.00 48.91 94 VAL A N 1
ATOM 654 C CA . VAL A 1 94 ? -11.968 -19.338 14.259 1.00 48.91 94 VAL A CA 1
ATOM 655 C C . VAL A 1 94 ? -11.944 -19.255 15.782 1.00 48.91 94 VAL A C 1
ATOM 657 O O . VAL A 1 94 ? -11.042 -19.816 16.402 1.00 48.91 94 VAL A O 1
ATOM 660 N N . TYR A 1 95 ? -12.869 -18.490 16.357 1.00 44.84 95 TYR A N 1
ATOM 661 C CA . TYR A 1 95 ? -13.194 -18.543 17.781 1.00 44.84 95 TYR A CA 1
ATOM 662 C C . TYR A 1 95 ? -14.497 -19.313 17.952 1.00 44.84 95 TYR A C 1
ATOM 664 O O . TYR A 1 95 ? -15.426 -19.054 17.150 1.00 44.84 95 TYR A O 1
#

Foldseek 3Di:
DQEAEEEDAEAEPCCLVDHPLLVSQLVCVVVVHAYEYEYCYYDDDCVSSVVSRHNYYDHLPPDDDDPVVCVVCVVVSSVVVVVVVVVVSVPDPDD

pLDDT: mean 92.11, std 9.95, range [44.84, 97.81]

Secondary structure (DSSP, 8-state):
---EEEEEEEESGGGGGT-HHHHHHHHHHTTT--EEEEEEEE-S--HHHHHHT--EEEES--SS--HHHHHHTHHHHHHHHHHHHHHHHH-----

Radius of gyration: 13.58 Å; chains: 1; bounding box: 32×34×36 Å

Sequence (95 aa):
ADLVITGEGRVDGQSAGGKVVSAVAALARDRGVPCLALAGGVSGPLDELHALGLTAAFSLADGPRTLDELKADAAPLLTEVAEQAVRLVARRPVY

Organism: NCBI:txid453573